Protein AF-A0A268TPX5-F1 (afdb_monomer_lite)

pLDDT: mean 84.54, std 15.53, range [36.03, 97.19]

Structure (mmCIF, N/CA/C/O backbone):
data_AF-A0A268TPX5-F1
#
_entry.id   AF-A0A268TPX5-F1
#
loop_
_atom_site.group_PDB
_atom_site.id
_atom_site.type_symbol
_atom_site.label_atom_id
_atom_site.label_alt_id
_atom_site.label_comp_id
_atom_site.label_asym_id
_atom_site.label_entity_id
_atom_site.label_seq_id
_atom_site.pdbx_PDB_ins_code
_atom_site.Cartn_x
_atom_site.Cartn_y
_atom_site.Cartn_z
_atom_site.occupancy
_atom_site.B_iso_or_equiv
_atom_site.auth_seq_id
_atom_site.auth_comp_id
_atom_site.auth_asym_id
_atom_site.auth_atom_id
_atom_site.pdbx_PDB_model_num
ATOM 1 N N . MET A 1 1 ? -22.775 2.392 14.357 1.00 42.84 1 MET A N 1
ATOM 2 C CA . MET A 1 1 ? -21.943 1.410 13.628 1.00 42.84 1 MET A CA 1
ATOM 3 C C . MET A 1 1 ? -21.521 2.050 12.320 1.00 42.84 1 MET A C 1
ATOM 5 O O . MET A 1 1 ? -22.394 2.482 11.580 1.00 42.84 1 MET A O 1
ATOM 9 N N . ARG A 1 2 ? -20.221 2.232 12.068 1.00 52.31 2 ARG A N 1
ATOM 10 C CA . ARG A 1 2 ? -19.768 2.759 10.774 1.00 52.31 2 ARG A CA 1
ATOM 11 C C . ARG A 1 2 ? -19.809 1.595 9.787 1.00 52.31 2 ARG A C 1
ATOM 13 O O . ARG A 1 2 ? -19.215 0.559 10.074 1.00 52.31 2 ARG A O 1
ATOM 20 N N . ASN A 1 3 ? -20.566 1.743 8.702 1.00 58.50 3 ASN A N 1
ATOM 21 C CA . ASN A 1 3 ? -20.645 0.729 7.654 1.00 58.50 3 ASN A CA 1
ATOM 22 C C . ASN A 1 3 ? -19.233 0.387 7.160 1.00 58.50 3 ASN A C 1
ATOM 24 O O . ASN A 1 3 ? -18.378 1.271 7.054 1.00 58.50 3 ASN A O 1
ATOM 28 N N . LYS A 1 4 ? -18.999 -0.904 6.909 1.00 73.12 4 LYS A N 1
ATOM 29 C CA . LYS A 1 4 ? -17.770 -1.431 6.305 1.00 73.12 4 LYS A CA 1
ATOM 30 C C . LYS A 1 4 ? -17.445 -0.595 5.060 1.00 73.12 4 LYS A C 1
ATOM 32 O O . LYS A 1 4 ? -18.349 -0.328 4.269 1.00 73.12 4 LYS A O 1
ATOM 37 N N . LEU A 1 5 ? -16.194 -0.146 4.919 1.00 83.19 5 LEU A N 1
ATOM 38 C CA . LEU A 1 5 ? -15.780 0.626 3.744 1.00 83.19 5 LEU A CA 1
ATOM 39 C C . LEU A 1 5 ? -16.089 -0.158 2.468 1.00 83.19 5 LEU A C 1
ATOM 41 O O . LEU A 1 5 ? -15.868 -1.369 2.400 1.00 83.19 5 LEU A O 1
ATOM 45 N N . THR A 1 6 ? -16.545 0.544 1.441 1.00 89.38 6 THR A N 1
ATOM 46 C CA . THR A 1 6 ? -16.655 -0.014 0.096 1.00 89.38 6 THR A CA 1
ATOM 47 C C . THR A 1 6 ? -15.265 -0.309 -0.471 1.00 89.38 6 THR A C 1
ATOM 49 O O . THR A 1 6 ? -14.270 0.321 -0.099 1.00 89.38 6 THR A O 1
ATOM 52 N N . LYS A 1 7 ? -15.187 -1.229 -1.441 1.00 88.06 7 LYS A N 1
ATOM 53 C CA . LYS A 1 7 ? -13.925 -1.541 -2.137 1.00 88.06 7 LYS A CA 1
ATOM 54 C C . LYS A 1 7 ? -13.256 -0.284 -2.708 1.00 88.06 7 LYS A C 1
ATOM 56 O O . LYS A 1 7 ? -12.045 -0.124 -2.598 1.00 88.06 7 LYS A O 1
ATOM 61 N N . GLN A 1 8 ? -14.047 0.633 -3.265 1.00 90.69 8 GLN A N 1
ATOM 62 C CA . GLN A 1 8 ? -13.551 1.873 -3.861 1.00 90.69 8 GLN A CA 1
ATOM 63 C C . GLN A 1 8 ? -12.979 2.844 -2.819 1.00 90.69 8 GLN A C 1
ATOM 65 O O . GLN A 1 8 ? -11.975 3.512 -3.081 1.00 90.69 8 GLN A O 1
ATOM 70 N N . GLU A 1 9 ? -13.575 2.915 -1.628 1.00 92.25 9 GLU A N 1
ATOM 71 C CA . GLU A 1 9 ? -13.051 3.730 -0.530 1.00 92.25 9 GLU A CA 1
ATOM 72 C C . GLU A 1 9 ? -11.739 3.162 0.015 1.00 92.25 9 GLU A C 1
ATOM 74 O O . GLU A 1 9 ? -10.800 3.926 0.256 1.00 92.25 9 GLU A O 1
ATOM 79 N N . VAL A 1 10 ? -11.641 1.835 0.158 1.00 93.31 10 VAL A N 1
ATOM 80 C CA . VAL A 1 10 ? -10.389 1.167 0.547 1.00 93.31 10 VAL A CA 1
ATOM 81 C C . VAL A 1 10 ? -9.306 1.453 -0.487 1.00 93.31 10 VAL A C 1
ATOM 83 O O . VAL A 1 10 ? -8.247 1.967 -0.132 1.00 93.31 10 VAL A O 1
ATOM 86 N N . TYR A 1 11 ? -9.602 1.232 -1.768 1.00 93.94 11 TYR A N 1
ATOM 87 C CA . TYR A 1 11 ? -8.684 1.493 -2.875 1.00 93.94 11 TYR A CA 1
ATOM 88 C C . TYR A 1 11 ? -8.187 2.944 -2.877 1.00 93.94 11 TYR A C 1
ATOM 90 O O . TYR A 1 11 ? -6.985 3.212 -2.872 1.00 93.94 11 TYR A O 1
ATOM 98 N N . SER A 1 12 ? -9.110 3.903 -2.774 1.00 94.69 12 SER A N 1
ATOM 99 C CA . SER A 1 12 ? -8.788 5.333 -2.709 1.00 94.69 12 SER A CA 1
ATOM 100 C C . SER A 1 12 ? -7.926 5.686 -1.495 1.00 94.69 12 SER A C 1
ATOM 102 O O . SER A 1 12 ? -7.091 6.591 -1.564 1.00 94.69 12 SER A O 1
ATOM 104 N N . THR A 1 13 ? -8.117 4.993 -0.373 1.00 96.00 13 THR A N 1
ATOM 105 C CA . THR A 1 13 ? -7.321 5.192 0.843 1.00 96.00 13 THR A CA 1
ATOM 106 C C . THR A 1 13 ? -5.915 4.625 0.673 1.00 96.00 13 THR A C 1
ATOM 108 O O . THR A 1 13 ? -4.947 5.323 0.968 1.00 96.00 13 THR A O 1
ATOM 111 N N . LEU A 1 14 ? -5.776 3.434 0.090 1.00 96.12 14 LEU A N 1
ATOM 112 C CA . LEU A 1 14 ? -4.478 2.837 -0.225 1.00 96.12 14 LEU A CA 1
ATOM 113 C C . LEU A 1 14 ? -3.662 3.706 -1.197 1.00 96.12 14 LEU A C 1
ATOM 115 O O . LEU A 1 14 ? -2.477 3.928 -0.949 1.00 96.12 14 LEU A O 1
ATOM 119 N N . ILE A 1 15 ? -4.285 4.308 -2.222 1.00 96.69 15 ILE A N 1
ATOM 120 C CA . ILE A 1 15 ? -3.613 5.299 -3.090 1.00 96.69 15 ILE A CA 1
ATOM 121 C C . ILE A 1 15 ? -3.062 6.463 -2.259 1.00 96.69 15 ILE A C 1
ATOM 123 O O . ILE A 1 15 ? -1.919 6.882 -2.446 1.00 96.69 15 ILE A O 1
ATOM 127 N N . LYS A 1 16 ? -3.867 7.017 -1.343 1.00 97.19 16 LYS A N 1
ATOM 128 C CA . LYS A 1 16 ? -3.432 8.132 -0.486 1.00 97.19 16 LYS A CA 1
ATOM 129 C C . LYS A 1 16 ? -2.257 7.718 0.399 1.00 97.19 16 LYS A C 1
ATOM 131 O O . LYS A 1 16 ? -1.315 8.499 0.536 1.00 97.19 16 LYS A O 1
ATOM 136 N N . CYS A 1 17 ? -2.286 6.515 0.970 1.00 96.88 17 CYS A N 1
ATOM 137 C CA . CYS A 1 17 ? -1.185 5.976 1.766 1.00 96.88 17 CYS A CA 1
ATOM 138 C C . CYS A 1 17 ? 0.092 5.825 0.929 1.00 96.88 17 CYS A C 1
ATOM 140 O O . CYS A 1 17 ? 1.147 6.301 1.349 1.00 96.88 17 CYS A O 1
ATOM 142 N N . LEU A 1 18 ? -0.007 5.267 -0.281 1.00 96.75 18 LEU A N 1
ATOM 143 C CA . LEU A 1 18 ? 1.126 5.123 -1.195 1.00 96.75 18 LEU A CA 1
ATOM 144 C C . LEU A 1 18 ? 1.721 6.474 -1.587 1.00 96.75 18 LEU A C 1
ATOM 146 O O . LEU A 1 18 ? 2.922 6.671 -1.437 1.00 96.75 18 LEU A O 1
ATOM 150 N N . LYS A 1 19 ? 0.892 7.441 -1.991 1.00 96.94 19 LYS A N 1
ATOM 151 C CA . LYS A 1 19 ? 1.353 8.793 -2.343 1.00 96.94 19 LYS A CA 1
ATOM 152 C C . LYS A 1 19 ? 2.074 9.487 -1.184 1.00 96.94 19 LYS A C 1
ATOM 154 O O . LYS A 1 19 ? 3.083 10.150 -1.404 1.00 96.94 19 LYS A O 1
ATOM 159 N N . LYS A 1 20 ? 1.586 9.320 0.051 1.00 95.88 20 LYS A N 1
ATOM 160 C CA . LYS A 1 20 ? 2.235 9.854 1.263 1.00 95.88 20 LYS A CA 1
ATOM 161 C C . LYS A 1 20 ? 3.563 9.160 1.568 1.00 95.88 20 LYS A C 1
ATOM 163 O O . LYS A 1 20 ? 4.519 9.811 2.001 1.00 95.88 20 LYS A O 1
ATOM 168 N N . ALA A 1 21 ? 3.632 7.846 1.366 1.00 95.12 21 ALA A N 1
ATOM 169 C CA . ALA A 1 21 ? 4.843 7.072 1.587 1.00 95.12 21 ALA A CA 1
ATOM 170 C C . ALA A 1 21 ? 5.910 7.410 0.540 1.00 95.12 21 ALA A C 1
ATOM 172 O O . ALA A 1 21 ? 7.020 7.808 0.908 1.00 95.12 21 ALA A O 1
ATOM 173 N N . ASN A 1 22 ? 5.551 7.322 -0.741 1.00 95.44 22 ASN A N 1
ATOM 174 C CA . ASN A 1 22 ? 6.406 7.608 -1.882 1.00 95.44 22 ASN A CA 1
ATOM 175 C C . ASN A 1 22 ? 5.573 7.949 -3.135 1.00 95.44 22 ASN A C 1
ATOM 177 O O . ASN A 1 22 ? 5.085 7.069 -3.841 1.00 95.44 22 ASN A O 1
ATOM 181 N N . TYR A 1 23 ? 5.443 9.244 -3.433 1.00 95.06 23 TYR A N 1
ATOM 182 C CA . TYR A 1 23 ? 4.702 9.738 -4.599 1.00 95.06 23 TYR A CA 1
ATOM 183 C C . TYR A 1 23 ? 5.290 9.264 -5.938 1.00 95.06 23 TYR A C 1
ATOM 185 O O . TYR A 1 23 ? 4.545 9.024 -6.885 1.00 95.06 23 TYR A O 1
ATOM 193 N N . GLN A 1 24 ? 6.611 9.081 -6.010 1.00 95.06 24 GLN A N 1
ATOM 194 C CA . GLN A 1 24 ? 7.281 8.619 -7.223 1.00 95.06 24 GLN A CA 1
ATOM 195 C C . GLN A 1 24 ? 6.878 7.181 -7.569 1.00 95.06 24 GLN A C 1
ATOM 197 O O . GLN A 1 24 ? 6.597 6.894 -8.726 1.00 95.06 24 GLN A O 1
ATOM 202 N N . TRP A 1 25 ? 6.768 6.299 -6.570 1.00 94.50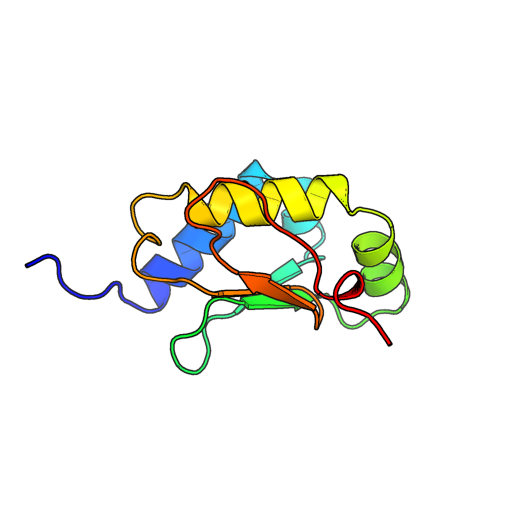 25 TRP A N 1
ATOM 203 C CA . TRP A 1 25 ? 6.312 4.921 -6.787 1.00 94.50 25 TRP A CA 1
ATOM 204 C C . TRP A 1 25 ? 4.888 4.842 -7.333 1.00 94.50 25 TRP A C 1
ATOM 206 O O . TRP A 1 25 ? 4.606 3.959 -8.131 1.00 94.50 25 TRP A O 1
ATOM 216 N N . TRP A 1 26 ? 4.009 5.761 -6.928 1.00 94.12 26 TRP A N 1
ATOM 217 C CA . TRP A 1 26 ? 2.673 5.863 -7.514 1.00 94.12 26 TRP A CA 1
ATOM 218 C C . TRP A 1 26 ? 2.727 6.319 -8.978 1.00 94.12 26 TRP A C 1
ATOM 220 O O . TRP A 1 26 ? 2.094 5.706 -9.827 1.00 94.12 26 TRP A O 1
ATOM 230 N N . ASN A 1 27 ? 3.478 7.382 -9.280 1.00 94.31 27 ASN A N 1
ATOM 231 C CA . ASN A 1 27 ? 3.543 7.930 -10.641 1.00 94.31 27 ASN A CA 1
ATOM 232 C C . ASN A 1 27 ? 4.191 6.980 -11.648 1.00 94.31 27 ASN A C 1
ATOM 234 O O . ASN A 1 27 ? 3.845 7.007 -12.820 1.00 94.31 27 ASN A O 1
ATOM 238 N N . GLU A 1 28 ? 5.157 6.186 -11.198 1.00 93.75 28 GLU A N 1
ATOM 239 C CA . GLU A 1 28 ? 5.841 5.187 -12.021 1.00 93.75 28 GLU A CA 1
ATOM 240 C C . GLU A 1 28 ? 5.101 3.843 -12.036 1.00 93.75 28 GLU A C 1
ATOM 242 O O . GLU A 1 28 ? 5.645 2.865 -12.540 1.00 93.75 28 GLU A O 1
ATOM 247 N N . GLU A 1 29 ? 3.909 3.779 -11.430 1.00 92.94 29 GLU A N 1
ATOM 248 C CA . GLU A 1 29 ? 3.095 2.563 -11.308 1.00 92.94 29 GLU A CA 1
ATOM 249 C C . GLU A 1 29 ? 3.872 1.382 -10.701 1.00 92.94 29 GLU A C 1
ATOM 251 O O . GLU A 1 29 ? 3.605 0.213 -10.965 1.00 92.94 29 GLU A O 1
ATOM 256 N N . LEU A 1 30 ? 4.854 1.685 -9.844 1.00 94.19 30 LEU A N 1
ATOM 257 C CA . LEU A 1 30 ? 5.730 0.686 -9.241 1.00 94.19 30 LEU A CA 1
ATOM 258 C C . LEU A 1 30 ? 4.963 -0.223 -8.280 1.00 94.19 30 LEU A C 1
ATOM 260 O O . LEU A 1 30 ? 5.255 -1.413 -8.197 1.00 94.19 30 LEU A O 1
ATOM 264 N N . LEU A 1 31 ? 4.019 0.365 -7.542 1.00 94.19 31 LEU A N 1
ATOM 265 C CA . LEU A 1 31 ? 3.042 -0.324 -6.711 1.00 94.19 31 LEU A CA 1
ATOM 266 C C . LEU A 1 31 ? 1.647 0.188 -7.064 1.00 94.19 31 LEU A C 1
ATOM 268 O O . LEU A 1 31 ? 1.422 1.398 -7.119 1.00 94.19 31 LEU A O 1
ATOM 272 N N . VAL A 1 32 ? 0.699 -0.726 -7.201 1.00 92.19 32 VAL A N 1
ATOM 273 C CA . VAL A 1 32 ? -0.715 -0.424 -7.417 1.00 92.19 32 VAL A CA 1
ATOM 274 C C . VAL A 1 32 ? -1.511 -1.087 -6.297 1.00 92.19 32 VAL A C 1
ATOM 276 O O . VAL A 1 32 ? -1.257 -2.255 -5.994 1.00 92.19 32 VAL A O 1
ATOM 279 N N . PRO A 1 33 ? -2.431 -0.370 -5.627 1.00 93.69 33 PRO A N 1
ATOM 280 C CA . PRO A 1 33 ? -3.312 -0.998 -4.657 1.00 93.69 33 PRO A CA 1
ATOM 281 C C . PRO A 1 33 ? -4.082 -2.151 -5.287 1.00 93.69 33 PRO A C 1
ATOM 283 O O . PRO A 1 33 ? -4.550 -2.045 -6.415 1.00 93.69 33 PRO A O 1
ATOM 286 N N . ASP A 1 34 ? -4.280 -3.207 -4.522 1.00 89.62 34 ASP A N 1
ATOM 287 C CA . ASP A 1 34 ? -5.253 -4.237 -4.827 1.00 89.62 34 ASP A CA 1
ATOM 288 C C . ASP A 1 34 ? -6.054 -4.550 -3.558 1.00 89.62 34 ASP A C 1
ATOM 290 O O . ASP A 1 34 ? -5.537 -4.544 -2.436 1.00 89.62 34 ASP A O 1
ATOM 294 N N . TYR A 1 35 ? -7.355 -4.750 -3.726 1.00 82.12 35 TYR A N 1
ATOM 295 C CA . TYR A 1 35 ? -8.271 -5.075 -2.638 1.00 82.12 35 TYR A CA 1
ATOM 296 C C . TYR A 1 35 ? -9.153 -6.246 -3.061 1.00 82.12 35 TYR A C 1
ATOM 298 O O . TYR A 1 35 ? -10.355 -6.1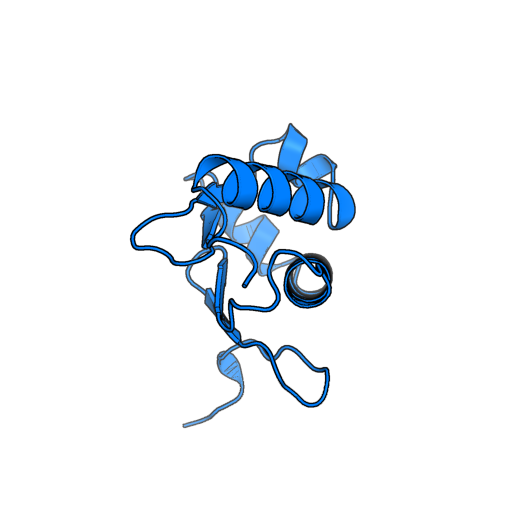14 -3.326 1.00 82.12 35 TYR A O 1
ATOM 306 N N . THR A 1 36 ? -8.511 -7.407 -3.134 1.00 76.19 36 THR A N 1
ATOM 307 C CA . THR A 1 36 ? -9.140 -8.683 -3.466 1.00 76.19 36 THR A CA 1
ATOM 308 C C 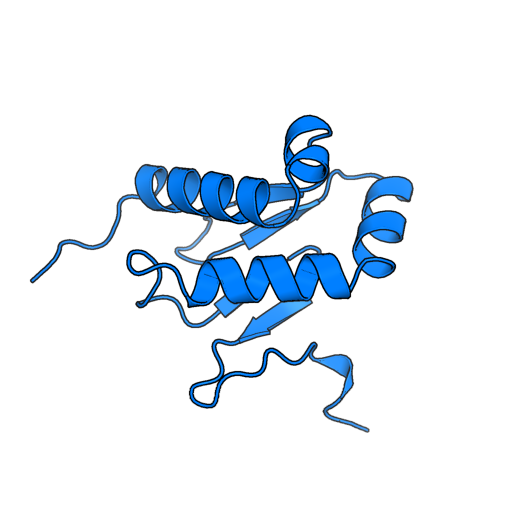. THR A 1 36 ? -9.430 -9.463 -2.182 1.00 76.19 36 THR A C 1
ATOM 310 O O . THR A 1 36 ? -8.679 -9.391 -1.213 1.00 76.19 36 THR A O 1
ATOM 313 N N . ASN A 1 37 ? -10.555 -10.188 -2.141 1.00 75.00 37 ASN A N 1
ATOM 314 C CA . ASN A 1 37 ? -10.958 -11.033 -1.001 1.00 75.00 37 ASN A CA 1
ATOM 315 C C . ASN A 1 37 ? -10.976 -10.324 0.366 1.00 75.00 37 ASN A C 1
ATOM 317 O O . ASN A 1 37 ? -10.723 -10.940 1.393 1.00 75.00 37 ASN A O 1
ATOM 321 N N . GLU A 1 38 ? -11.293 -9.029 0.371 1.00 81.25 38 GLU A N 1
ATOM 322 C CA . GLU A 1 38 ? -11.353 -8.189 1.573 1.00 81.25 38 GLU A CA 1
ATOM 323 C C . GLU A 1 38 ? -10.010 -7.944 2.282 1.00 81.25 38 GLU A C 1
ATOM 325 O O . GLU A 1 38 ? -9.979 -7.490 3.428 1.00 81.25 38 GLU A O 1
ATOM 330 N N . VAL A 1 39 ? -8.899 -8.163 1.581 1.00 88.44 39 VAL A N 1
ATOM 331 C CA . VAL A 1 39 ? -7.539 -8.020 2.104 1.00 88.44 39 VAL A CA 1
ATOM 332 C C . VAL A 1 39 ? -6.848 -6.804 1.489 1.00 88.44 39 VAL A C 1
ATOM 334 O O . VAL A 1 39 ? -6.933 -6.576 0.284 1.00 88.44 39 VAL A O 1
ATOM 337 N N . LEU A 1 40 ? -6.133 -6.020 2.306 1.00 93.88 40 LEU A N 1
ATOM 338 C CA . LEU A 1 40 ? -5.316 -4.910 1.810 1.00 93.88 40 LEU A CA 1
ATOM 339 C C . LEU A 1 40 ? -4.084 -5.450 1.087 1.00 93.88 40 LEU A C 1
ATOM 341 O O . LEU A 1 40 ? -3.322 -6.231 1.662 1.00 93.88 40 LEU A O 1
ATOM 345 N N . SER A 1 41 ? -3.828 -4.987 -0.132 1.00 94.69 41 SER A N 1
ATOM 346 C CA . SER A 1 41 ? -2.619 -5.375 -0.845 1.00 94.69 41 SER A CA 1
ATOM 347 C C . SER A 1 41 ? -2.086 -4.297 -1.784 1.00 94.69 41 SER A C 1
ATOM 349 O O . SER A 1 41 ? -2.781 -3.343 -2.135 1.00 94.69 41 SER A O 1
ATOM 351 N N . PHE A 1 42 ? -0.818 -4.439 -2.158 1.00 94.69 42 PHE A N 1
ATOM 352 C CA . PHE A 1 42 ? -0.174 -3.718 -3.244 1.00 94.69 42 PHE A CA 1
ATOM 353 C C . PHE A 1 42 ? 0.547 -4.708 -4.151 1.00 94.69 42 PHE A C 1
ATOM 355 O O . PHE A 1 42 ? 1.441 -5.442 -3.710 1.00 94.69 42 PHE A O 1
ATOM 362 N N . LEU A 1 43 ? 0.183 -4.675 -5.427 1.00 91.06 43 LEU A N 1
ATOM 363 C CA . LEU A 1 43 ? 0.858 -5.406 -6.486 1.00 91.06 43 LEU A CA 1
ATOM 364 C C . LEU A 1 43 ? 1.983 -4.543 -7.039 1.00 91.06 43 LEU A C 1
ATOM 366 O O . LEU A 1 43 ? 1.810 -3.344 -7.255 1.00 91.06 43 LEU A O 1
ATOM 370 N N . SER A 1 44 ? 3.144 -5.146 -7.250 1.00 91.44 44 SER A N 1
ATOM 371 C CA . SER A 1 44 ? 4.238 -4.497 -7.958 1.00 91.44 44 SER A CA 1
ATOM 372 C C . SER A 1 44 ? 4.040 -4.593 -9.463 1.00 91.44 44 SER A C 1
ATOM 374 O O . SER A 1 44 ? 3.495 -5.587 -9.941 1.00 91.44 44 SER A O 1
ATOM 376 N N . ALA A 1 45 ? 4.567 -3.624 -10.210 1.00 90.06 45 ALA A N 1
ATOM 377 C CA . ALA A 1 45 ? 4.760 -3.802 -11.646 1.00 90.06 45 ALA A CA 1
ATOM 378 C C . ALA A 1 45 ? 5.530 -5.109 -11.914 1.00 90.06 45 ALA A C 1
ATOM 380 O O . ALA A 1 45 ? 6.530 -5.382 -11.243 1.00 90.06 45 ALA A O 1
ATOM 381 N N . ASP A 1 46 ? 5.077 -5.896 -12.892 1.00 85.56 46 ASP A N 1
ATOM 382 C CA . ASP A 1 46 ? 5.640 -7.211 -13.226 1.00 85.56 46 ASP A CA 1
ATOM 383 C C . ASP A 1 46 ? 6.957 -7.070 -14.005 1.00 85.56 46 ASP A C 1
ATOM 385 O O . ASP A 1 46 ? 7.061 -7.306 -15.208 1.00 85.56 46 ASP A O 1
ATOM 389 N N . THR A 1 47 ? 7.981 -6.558 -13.321 1.00 88.69 47 THR A N 1
ATOM 390 C CA . THR A 1 47 ? 9.324 -6.397 -13.871 1.00 88.69 47 THR A CA 1
ATOM 391 C C . THR A 1 47 ? 10.377 -6.699 -12.813 1.00 88.69 47 THR A C 1
ATOM 393 O O . THR A 1 47 ? 10.280 -6.296 -11.651 1.00 88.69 47 THR A O 1
ATOM 396 N N . ILE A 1 48 ? 11.476 -7.329 -13.237 1.00 86.25 48 ILE A N 1
ATOM 397 C CA . ILE A 1 48 ? 12.639 -7.588 -12.371 1.00 86.25 48 ILE A CA 1
ATOM 398 C C . ILE A 1 48 ? 13.166 -6.282 -11.752 1.00 86.25 48 ILE A C 1
ATOM 400 O O . ILE A 1 48 ? 13.613 -6.268 -10.602 1.00 86.25 48 ILE A O 1
ATOM 404 N N . TYR A 1 49 ? 13.120 -5.179 -12.505 1.00 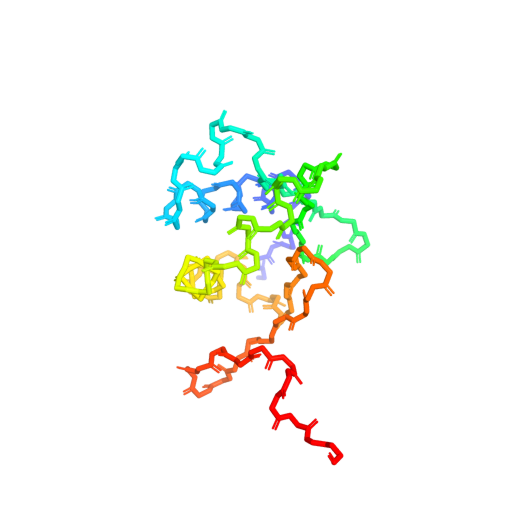89.12 49 TYR A N 1
ATOM 405 C CA . TYR A 1 49 ? 13.520 -3.861 -12.021 1.00 89.12 49 TYR A CA 1
ATOM 406 C C . TYR A 1 49 ? 12.649 -3.397 -10.847 1.00 89.12 49 TYR A C 1
ATOM 408 O O . TYR A 1 49 ? 13.193 -2.989 -9.817 1.00 89.12 49 TYR A O 1
ATOM 416 N N . ALA A 1 50 ? 11.324 -3.512 -10.968 1.00 88.44 50 ALA A N 1
ATOM 417 C CA . ALA A 1 50 ? 10.398 -3.108 -9.920 1.00 88.44 50 ALA A CA 1
ATOM 418 C C . ALA A 1 50 ? 10.608 -3.912 -8.636 1.00 88.44 50 ALA A C 1
ATOM 420 O O . ALA A 1 50 ? 10.833 -3.324 -7.574 1.00 88.44 50 ALA A O 1
ATOM 421 N N . HIS A 1 51 ? 10.670 -5.241 -8.743 1.00 86.62 51 HIS A N 1
ATOM 422 C CA . HIS A 1 51 ? 10.921 -6.112 -7.594 1.00 86.62 51 HIS A CA 1
ATOM 423 C C . HIS A 1 51 ? 12.258 -5.802 -6.904 1.00 86.62 51 HIS A C 1
ATOM 425 O O . HIS A 1 51 ? 12.320 -5.730 -5.676 1.00 86.62 51 HIS A O 1
ATOM 431 N N . LYS A 1 52 ? 13.339 -5.566 -7.668 1.00 88.75 52 LYS A N 1
ATOM 432 C CA . LYS A 1 52 ? 14.652 -5.183 -7.111 1.00 88.75 52 LYS A CA 1
ATOM 433 C C . LYS A 1 52 ? 14.621 -3.824 -6.422 1.00 88.75 52 LYS A C 1
ATOM 435 O O . LYS A 1 52 ? 15.301 -3.629 -5.417 1.00 88.75 52 LYS A O 1
ATOM 440 N N . ARG A 1 53 ? 13.884 -2.861 -6.970 1.00 91.69 53 ARG A N 1
ATOM 441 C CA . ARG A 1 53 ? 13.786 -1.520 -6.392 1.00 91.69 53 ARG A CA 1
ATOM 442 C C . ARG A 1 53 ? 12.985 -1.533 -5.097 1.00 91.69 53 ARG A C 1
ATOM 444 O O . ARG A 1 53 ? 13.419 -0.912 -4.129 1.00 91.69 53 ARG A O 1
ATOM 451 N N . ILE A 1 54 ? 11.881 -2.275 -5.059 1.00 90.44 54 ILE A N 1
ATOM 452 C CA . ILE A 1 54 ? 11.061 -2.447 -3.858 1.00 90.44 54 ILE A CA 1
ATOM 453 C C . ILE A 1 54 ? 11.859 -3.156 -2.760 1.00 90.44 54 ILE A C 1
ATOM 455 O O . ILE A 1 54 ? 11.974 -2.619 -1.661 1.00 90.44 54 ILE A O 1
ATOM 459 N N . SER A 1 55 ? 12.492 -4.295 -3.068 1.00 86.00 55 SER A N 1
ATOM 460 C CA . SER A 1 55 ? 13.235 -5.088 -2.074 1.00 86.00 55 SER A CA 1
ATOM 461 C C . SER A 1 55 ? 14.440 -4.361 -1.472 1.00 86.00 55 SER A C 1
ATOM 463 O O . SER A 1 55 ? 14.830 -4.627 -0.339 1.00 86.00 55 SER A O 1
ATOM 465 N N . ARG A 1 56 ? 15.025 -3.401 -2.198 1.00 89.38 56 ARG A N 1
ATOM 466 C CA . ARG A 1 56 ? 16.114 -2.544 -1.696 1.00 89.38 56 ARG A CA 1
ATOM 467 C C . ARG A 1 56 ? 15.629 -1.334 -0.894 1.00 89.38 56 ARG A C 1
ATOM 469 O O . ARG A 1 56 ? 16.450 -0.633 -0.309 1.00 89.38 56 ARG A O 1
ATOM 476 N N . SER A 1 57 ? 14.325 -1.073 -0.857 1.00 91.56 57 SER A N 1
ATOM 477 C CA . SER A 1 57 ? 13.743 0.158 -0.307 1.00 91.56 57 SER A CA 1
ATOM 478 C C . SER A 1 57 ? 12.963 -0.083 0.988 1.00 91.56 57 SER A C 1
ATOM 480 O O . SER A 1 57 ? 11.858 0.436 1.154 1.00 91.56 57 SER A O 1
ATOM 482 N N . GLN A 1 58 ? 13.547 -0.827 1.936 1.00 89.94 58 GLN A N 1
ATOM 483 C CA . GLN A 1 58 ? 12.882 -1.192 3.197 1.00 89.94 58 GLN A CA 1
ATOM 484 C C . GLN A 1 58 ? 12.309 0.024 3.942 1.00 89.94 58 GLN A C 1
ATOM 486 O O . GLN A 1 58 ? 11.150 0.017 4.327 1.00 89.94 58 GLN A O 1
ATOM 491 N N . LYS A 1 59 ? 13.057 1.134 4.027 1.00 90.81 59 LYS A N 1
ATOM 492 C CA . LYS A 1 59 ? 12.577 2.375 4.668 1.00 90.81 59 LYS A CA 1
ATOM 493 C C . LYS A 1 59 ? 11.288 2.922 4.041 1.00 90.81 59 LYS A C 1
ATOM 495 O O . LYS A 1 59 ? 10.452 3.498 4.735 1.00 90.81 59 LYS A O 1
ATOM 500 N N . THR A 1 60 ? 11.135 2.792 2.723 1.00 93.31 60 THR A N 1
ATOM 501 C CA . THR A 1 60 ? 9.923 3.221 2.015 1.00 93.31 60 THR A CA 1
ATOM 502 C C . THR A 1 60 ? 8.757 2.292 2.319 1.00 93.31 60 THR A C 1
ATOM 504 O O . THR A 1 60 ? 7.646 2.773 2.539 1.00 93.31 60 THR A O 1
ATOM 507 N N . ILE A 1 61 ? 9.016 0.987 2.370 1.00 94.12 61 ILE A N 1
ATOM 508 C CA . ILE A 1 61 ? 8.029 -0.021 2.751 1.00 94.12 61 ILE A CA 1
ATOM 509 C C . ILE A 1 61 ? 7.563 0.191 4.191 1.00 94.12 61 ILE A C 1
ATOM 511 O O . ILE A 1 61 ? 6.363 0.316 4.415 1.00 94.12 61 ILE A O 1
ATOM 515 N N . ASP A 1 62 ? 8.477 0.365 5.142 1.00 91.69 62 ASP A N 1
ATOM 516 C CA . ASP A 1 62 ? 8.138 0.620 6.546 1.00 91.69 62 ASP A CA 1
ATOM 517 C C . ASP A 1 62 ? 7.268 1.877 6.681 1.00 91.69 62 ASP A C 1
ATOM 519 O O . ASP A 1 62 ? 6.261 1.890 7.393 1.00 91.69 62 ASP A O 1
ATOM 523 N N . LYS A 1 63 ? 7.608 2.938 5.935 1.00 94.25 63 LYS A N 1
ATOM 524 C CA . LYS A 1 63 ? 6.805 4.164 5.873 1.00 94.25 63 LYS A CA 1
ATOM 525 C C . LYS A 1 63 ? 5.413 3.907 5.289 1.00 94.25 63 LYS A C 1
ATOM 527 O O . LYS A 1 63 ? 4.439 4.462 5.802 1.00 94.25 63 LYS A O 1
ATOM 532 N N . LEU A 1 64 ? 5.300 3.098 4.235 1.00 95.62 64 LEU A N 1
ATOM 533 C CA . LEU A 1 64 ? 4.021 2.724 3.632 1.00 95.62 64 LEU A CA 1
ATOM 534 C C . LEU A 1 64 ? 3.153 1.951 4.621 1.00 95.62 64 LEU A C 1
ATOM 536 O O . LEU A 1 64 ? 2.029 2.374 4.890 1.00 95.62 64 LEU A O 1
ATOM 540 N N . VAL A 1 65 ? 3.688 0.893 5.226 1.00 94.69 65 VAL A N 1
ATOM 541 C CA . VAL A 1 65 ? 2.961 0.077 6.203 1.00 94.69 65 VAL A CA 1
ATOM 542 C C . VAL A 1 65 ? 2.522 0.924 7.399 1.00 94.69 65 VAL A C 1
ATOM 544 O O . VAL A 1 65 ? 1.350 0.895 7.777 1.00 94.69 65 VAL A O 1
ATOM 547 N N . LYS A 1 66 ? 3.411 1.766 7.939 1.00 93.50 66 LYS A N 1
ATOM 548 C CA . LYS A 1 66 ? 3.066 2.705 9.016 1.00 93.50 66 LYS A CA 1
ATOM 549 C C . LYS A 1 66 ? 1.923 3.636 8.611 1.00 93.50 66 LYS A C 1
ATOM 551 O O . LYS A 1 66 ? 0.977 3.817 9.369 1.00 93.50 66 LYS A O 1
ATOM 556 N N . THR A 1 67 ? 1.977 4.194 7.403 1.00 94.56 67 THR A N 1
ATOM 557 C CA . THR A 1 67 ? 0.928 5.094 6.896 1.00 94.56 67 THR A CA 1
ATOM 558 C C . THR A 1 67 ? -0.421 4.383 6.760 1.00 94.56 67 THR A C 1
ATOM 560 O O . THR A 1 67 ? -1.454 4.996 7.010 1.00 94.56 67 THR A O 1
ATOM 563 N N . ILE A 1 68 ? -0.427 3.106 6.372 1.00 94.62 68 ILE A N 1
ATOM 564 C CA . ILE A 1 68 ? -1.641 2.286 6.254 1.00 94.62 68 ILE A CA 1
ATOM 565 C C . ILE A 1 68 ? -2.236 2.016 7.633 1.00 94.62 68 ILE A C 1
ATOM 567 O O . ILE A 1 68 ? -3.412 2.294 7.861 1.00 94.62 68 ILE A O 1
ATOM 571 N N . PHE A 1 69 ? -1.431 1.521 8.574 1.00 92.88 69 PHE A N 1
ATOM 572 C CA . PHE A 1 69 ? -1.943 1.144 9.889 1.00 92.88 69 PHE A CA 1
ATOM 573 C C . PHE A 1 69 ? -2.311 2.341 10.770 1.00 92.88 69 PHE A C 1
ATOM 575 O O . PHE A 1 69 ? -3.179 2.211 11.633 1.00 92.88 69 PHE A O 1
ATOM 582 N N . GLN A 1 70 ? -1.749 3.521 10.514 1.00 91.88 70 GLN A N 1
ATOM 583 C CA . GLN A 1 70 ? -2.154 4.761 11.179 1.00 91.88 70 GLN A CA 1
ATOM 584 C C . GLN A 1 70 ? -3.383 5.433 10.537 1.00 91.88 70 GLN A C 1
ATOM 586 O O . GLN A 1 70 ? -3.916 6.389 11.103 1.00 91.88 70 GLN A O 1
ATOM 591 N N . ASP A 1 71 ? -3.868 4.968 9.377 1.00 93.31 71 ASP A N 1
ATOM 592 C CA . ASP A 1 71 ? -5.065 5.545 8.763 1.00 93.31 71 ASP A CA 1
ATOM 593 C C . ASP A 1 71 ? -6.334 5.107 9.509 1.00 93.31 71 ASP A C 1
ATOM 595 O O . ASP A 1 71 ? -6.663 3.922 9.606 1.00 93.31 71 ASP A O 1
ATOM 599 N N . LYS A 1 72 ? -7.094 6.093 10.000 1.00 91.06 72 LYS A N 1
ATOM 600 C CA . LYS A 1 72 ? -8.328 5.883 10.772 1.00 91.06 72 LYS A CA 1
ATOM 601 C C . LYS A 1 72 ? -9.405 5.082 10.032 1.00 91.06 72 LYS A C 1
ATOM 603 O O . LYS A 1 72 ? -10.287 4.516 10.671 1.00 91.06 72 LYS A O 1
ATOM 608 N N . ASN A 1 73 ? -9.384 5.076 8.700 1.00 91.81 73 ASN A N 1
ATOM 609 C CA . ASN A 1 73 ? -10.361 4.342 7.901 1.00 91.81 73 ASN A CA 1
ATOM 610 C C . ASN A 1 73 ? -9.958 2.867 7.755 1.00 91.81 73 ASN A C 1
ATOM 612 O O . ASN A 1 73 ? -10.820 2.020 7.549 1.00 91.81 73 ASN A O 1
ATOM 616 N N . LEU A 1 74 ? -8.671 2.544 7.922 1.00 91.31 74 LEU A N 1
ATOM 617 C CA . LEU A 1 74 ? -8.137 1.190 7.778 1.00 91.31 74 LEU A CA 1
ATOM 618 C C . LEU A 1 74 ? -7.880 0.489 9.125 1.00 91.31 74 LEU A C 1
ATOM 620 O O . LEU A 1 74 ? -7.240 -0.559 9.158 1.00 91.31 74 LEU A O 1
ATOM 624 N N . LEU A 1 75 ? -8.389 1.032 10.238 1.00 87.75 75 LEU A N 1
ATOM 625 C CA . LEU A 1 75 ? -8.188 0.474 11.587 1.00 87.75 75 LEU A CA 1
ATOM 626 C C . LEU A 1 75 ? -8.692 -0.963 11.746 1.00 87.75 75 LEU A C 1
ATOM 628 O O . LEU A 1 75 ? -8.113 -1.715 12.517 1.00 87.75 75 LEU A O 1
ATOM 632 N N . ALA A 1 76 ? -9.734 -1.340 11.003 1.00 87.31 76 ALA A N 1
ATOM 633 C CA . ALA A 1 76 ? -10.296 -2.689 11.034 1.00 87.31 76 ALA A CA 1
ATOM 634 C C . ALA A 1 76 ? -9.420 -3.741 10.326 1.00 87.31 76 ALA A C 1
ATOM 636 O O . ALA A 1 76 ? -9.709 -4.928 10.428 1.00 87.31 76 ALA A O 1
ATOM 637 N N . TYR A 1 77 ? -8.383 -3.321 9.593 1.00 89.00 77 TYR A N 1
ATOM 638 C CA . TYR A 1 77 ? -7.481 -4.225 8.887 1.00 89.00 77 TYR A CA 1
ATOM 639 C C . TYR A 1 77 ? -6.193 -4.416 9.678 1.00 89.00 77 TYR A C 1
ATOM 641 O O . TYR A 1 77 ? -5.507 -3.449 10.032 1.00 89.00 77 TYR A O 1
ATOM 649 N N . GLU A 1 78 ? -5.856 -5.678 9.911 1.00 89.44 78 GLU A N 1
ATOM 650 C CA . GLU A 1 78 ? -4.669 -6.082 10.664 1.00 89.44 78 GLU A CA 1
ATOM 651 C C . GLU A 1 78 ? -3.506 -6.494 9.765 1.00 89.44 78 GLU A C 1
ATOM 653 O O . GLU A 1 78 ? -2.383 -6.597 10.238 1.00 89.44 78 GLU A O 1
ATOM 658 N N . ILE A 1 79 ? -3.751 -6.720 8.474 1.00 91.81 79 ILE A N 1
ATOM 659 C CA . ILE A 1 79 ? -2.757 -7.266 7.550 1.00 91.81 79 ILE A CA 1
ATOM 660 C C . ILE A 1 79 ? -2.732 -6.434 6.271 1.00 91.81 79 ILE A C 1
ATOM 662 O O . ILE A 1 79 ? -3.777 -5.996 5.783 1.00 91.81 79 ILE A O 1
ATOM 666 N N . VAL A 1 80 ? -1.537 -6.251 5.711 1.00 93.88 80 VAL A N 1
ATOM 667 C CA . VAL A 1 80 ? -1.347 -5.792 4.334 1.00 93.88 80 VAL A CA 1
ATOM 668 C C . VAL A 1 80 ? -0.287 -6.628 3.624 1.00 93.88 80 VAL A C 1
ATOM 670 O O . VAL A 1 80 ? 0.749 -6.955 4.203 1.00 93.88 80 VAL A O 1
ATOM 673 N N . PHE A 1 81 ? -0.543 -6.948 2.358 1.00 93.75 81 PHE A N 1
ATOM 674 C CA . PHE A 1 81 ? 0.389 -7.647 1.476 1.00 93.75 81 PHE A CA 1
ATOM 675 C C . PHE A 1 81 ? 1.082 -6.643 0.559 1.00 93.75 81 PHE A C 1
ATOM 677 O O . PHE A 1 81 ? 0.415 -5.844 -0.093 1.00 93.75 81 PHE A O 1
ATOM 684 N N . ILE A 1 82 ? 2.409 -6.654 0.479 1.00 92.19 82 ILE A N 1
ATOM 685 C CA . ILE A 1 82 ? 3.152 -5.758 -0.416 1.00 92.19 82 ILE A CA 1
ATOM 686 C C . ILE A 1 82 ? 4.239 -6.564 -1.104 1.00 92.19 82 ILE A C 1
ATOM 688 O O . ILE A 1 82 ? 5.135 -7.078 -0.440 1.00 92.19 82 ILE A O 1
ATOM 692 N N . ASN A 1 83 ? 4.175 -6.659 -2.436 1.00 87.50 83 ASN A N 1
ATOM 693 C CA . ASN A 1 83 ? 5.216 -7.311 -3.241 1.00 87.50 83 ASN A CA 1
ATOM 694 C C . ASN A 1 83 ? 5.559 -8.741 -2.749 1.00 87.50 83 ASN A C 1
ATOM 696 O O . ASN A 1 83 ? 6.724 -9.117 -2.649 1.00 87.50 83 ASN A O 1
ATOM 700 N N . GLY A 1 84 ? 4.534 -9.523 -2.394 1.00 84.69 84 GLY A N 1
ATOM 701 C CA . GLY A 1 84 ? 4.686 -10.899 -1.904 1.00 84.69 84 GLY A CA 1
ATOM 702 C C . GLY A 1 84 ? 5.074 -11.036 -0.427 1.00 84.69 84 GLY A C 1
ATOM 703 O O . GLY A 1 84 ? 5.146 -12.156 0.069 1.00 84.69 84 GLY A O 1
ATOM 704 N N . GLU A 1 85 ? 5.286 -9.932 0.294 1.00 88.94 85 GLU A N 1
ATOM 705 C CA . GLU A 1 85 ? 5.525 -9.942 1.739 1.00 88.94 85 GLU A CA 1
ATOM 706 C C . GLU A 1 85 ? 4.260 -9.579 2.524 1.00 88.94 85 GLU A C 1
ATOM 708 O O . GLU A 1 85 ? 3.418 -8.807 2.061 1.00 88.94 85 GLU A O 1
ATOM 713 N N . VAL A 1 86 ? 4.137 -10.141 3.729 1.00 91.50 86 VAL A N 1
ATOM 714 C CA . VAL A 1 86 ? 3.002 -9.931 4.636 1.00 91.50 86 VAL A CA 1
ATOM 715 C C . VAL A 1 86 ? 3.444 -9.062 5.803 1.00 91.50 86 VAL A C 1
ATOM 717 O O . VAL A 1 86 ? 4.439 -9.365 6.462 1.00 91.50 86 VAL A O 1
ATOM 720 N N . TYR A 1 87 ? 2.671 -8.020 6.090 1.00 91.69 87 TYR A N 1
ATOM 721 C CA . TYR A 1 87 ? 2.912 -7.117 7.208 1.00 91.69 87 TYR A CA 1
ATOM 722 C C . TYR A 1 87 ? 1.704 -7.093 8.130 1.00 91.69 87 TYR A C 1
ATOM 724 O O . TYR A 1 87 ? 0.567 -6.973 7.672 1.00 91.69 87 TYR A O 1
ATOM 732 N N . TRP A 1 88 ? 1.971 -7.163 9.430 1.00 89.81 88 TRP A N 1
ATOM 733 C CA . TRP A 1 88 ? 0.955 -7.211 10.474 1.00 89.81 88 TRP A CA 1
ATOM 734 C C . TRP A 1 88 ? 0.899 -5.893 11.237 1.00 89.81 88 TRP A C 1
ATOM 736 O O . TRP A 1 88 ? 1.926 -5.262 11.512 1.00 89.81 88 TRP A O 1
ATOM 746 N N . ARG A 1 89 ? -0.312 -5.489 11.612 1.00 85.12 89 ARG A N 1
ATOM 747 C CA . ARG A 1 89 ? -0.574 -4.403 12.546 1.00 85.12 89 ARG A CA 1
ATOM 748 C C . ARG A 1 89 ? -0.082 -4.864 13.907 1.00 85.12 89 ARG A C 1
ATOM 750 O O . ARG A 1 89 ? -0.733 -5.653 14.580 1.00 85.12 89 ARG A O 1
ATOM 757 N N . ASN A 1 90 ? 1.080 -4.376 14.311 1.00 71.88 90 ASN A N 1
ATOM 758 C CA . ASN A 1 90 ? 1.579 -4.630 15.649 1.00 71.88 90 ASN A CA 1
ATOM 759 C C . ASN A 1 90 ? 0.858 -3.695 16.641 1.00 71.88 90 ASN A C 1
ATOM 761 O O . ASN A 1 90 ? 0.947 -2.475 16.472 1.00 71.88 90 ASN A O 1
ATOM 765 N N . PRO A 1 91 ? 0.172 -4.212 17.676 1.00 57.50 91 PRO A N 1
ATOM 766 C CA . PRO A 1 91 ? -0.467 -3.380 18.697 1.00 57.50 91 PRO A CA 1
ATOM 767 C C . PRO A 1 91 ? 0.528 -2.554 19.535 1.00 57.50 91 PRO A C 1
ATOM 769 O 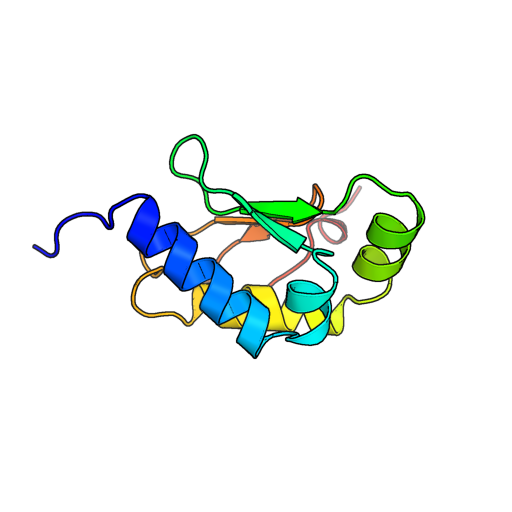O . PRO A 1 91 ? 0.104 -1.644 20.239 1.00 57.50 91 PRO A O 1
ATOM 772 N N . GLN A 1 92 ? 1.834 -2.840 19.449 1.00 52.69 92 GLN A N 1
ATOM 773 C CA . GLN A 1 92 ? 2.911 -2.142 20.167 1.00 52.69 92 GLN A CA 1
ATOM 774 C C . GLN A 1 92 ? 3.817 -1.285 19.259 1.00 52.69 92 GLN A C 1
ATOM 776 O O . GLN A 1 92 ? 4.883 -0.852 19.684 1.00 52.69 92 GLN A O 1
ATOM 781 N N . ASP A 1 93 ? 3.373 -0.980 18.035 1.00 52.09 93 ASP A N 1
ATOM 782 C CA . ASP A 1 93 ? 3.975 0.057 17.181 1.00 52.09 93 ASP A CA 1
ATOM 783 C C . ASP A 1 93 ? 5.359 -0.277 16.568 1.00 52.09 93 ASP A C 1
ATOM 785 O O . ASP A 1 93 ? 6.203 0.598 16.451 1.00 52.09 93 ASP A O 1
ATOM 789 N N . PHE A 1 94 ? 5.599 -1.506 16.080 1.00 51.22 94 PHE A N 1
ATOM 790 C CA . PHE A 1 94 ? 6.684 -1.782 15.112 1.00 51.22 94 PHE A CA 1
ATOM 791 C C . PHE A 1 94 ? 6.310 -2.877 1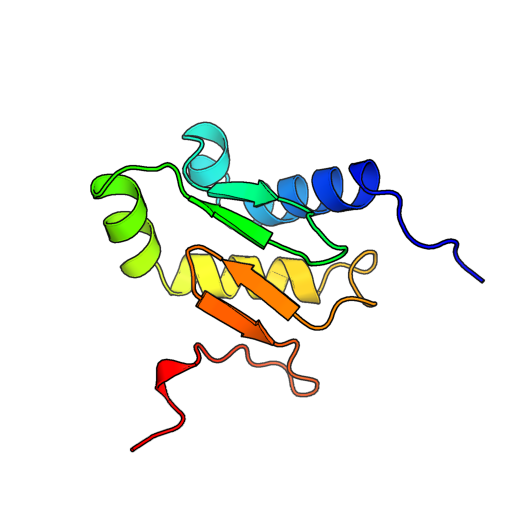4.100 1.00 51.22 94 PHE A C 1
ATOM 793 O O . PHE A 1 94 ? 5.980 -4.004 14.467 1.00 51.22 94 PHE A O 1
ATOM 800 N N . VAL A 1 95 ? 6.376 -2.532 12.813 1.00 53.50 95 VAL A N 1
ATOM 801 C CA . VAL A 1 95 ? 6.206 -3.438 11.667 1.00 53.50 95 VAL A CA 1
ATOM 802 C C . VAL A 1 95 ? 7.487 -4.259 11.512 1.00 53.50 95 VAL A C 1
ATOM 804 O O . VAL A 1 95 ? 8.554 -3.678 11.336 1.00 53.50 95 VAL A O 1
ATOM 807 N N . LEU A 1 96 ? 7.396 -5.589 11.560 1.00 50.78 96 LEU A N 1
ATOM 808 C CA . LEU A 1 96 ? 8.517 -6.482 11.256 1.00 50.78 96 LEU A CA 1
ATOM 809 C C . LEU A 1 96 ? 8.257 -7.196 9.920 1.00 50.78 96 LEU A C 1
ATOM 811 O O . LEU A 1 96 ? 7.186 -7.789 9.769 1.00 50.78 96 LEU A O 1
ATOM 815 N N . PRO A 1 97 ? 9.198 -7.184 8.956 1.00 53.38 97 PRO A N 1
ATOM 816 C CA . PRO A 1 97 ? 9.163 -8.131 7.848 1.00 53.38 97 PRO A CA 1
ATOM 817 C C . PRO A 1 97 ? 9.404 -9.549 8.392 1.00 53.38 97 PRO A C 1
ATOM 819 O O . PRO A 1 97 ? 10.268 -9.753 9.242 1.00 53.38 97 PRO A O 1
ATOM 822 N N . TYR A 1 98 ? 8.667 -10.541 7.885 1.00 50.19 98 TYR A N 1
ATOM 823 C CA . TYR A 1 98 ? 8.632 -11.937 8.371 1.00 50.19 98 TYR A CA 1
ATOM 824 C C . TYR A 1 98 ? 9.999 -12.671 8.418 1.00 50.19 98 TYR A C 1
ATOM 826 O O . TYR A 1 98 ? 10.097 -13.763 8.964 1.00 50.19 98 TYR A O 1
ATOM 834 N N . LYS A 1 99 ? 11.094 -12.086 7.912 1.00 50.59 99 LYS A N 1
ATOM 835 C CA . LYS A 1 99 ? 12.426 -12.721 7.884 1.00 50.59 99 LYS A CA 1
ATOM 836 C C . LYS A 1 99 ? 13.156 -12.830 9.235 1.00 50.59 99 LYS A C 1
ATOM 838 O O . LYS A 1 99 ? 14.273 -13.336 9.249 1.00 50.59 99 LYS A O 1
ATOM 843 N N . THR A 1 100 ? 12.584 -12.385 10.354 1.00 48.78 100 THR A N 1
ATOM 844 C CA . THR A 1 100 ? 13.236 -12.458 11.682 1.00 48.78 100 THR A CA 1
ATOM 845 C C . THR A 1 100 ? 12.646 -13.485 12.650 1.00 48.78 100 THR A C 1
ATOM 847 O O . THR A 1 100 ? 13.110 -13.561 13.785 1.00 48.78 100 THR A O 1
ATOM 850 N N . MET A 1 101 ? 11.690 -14.321 12.235 1.00 47.12 101 MET A N 1
ATOM 851 C CA . MET A 1 101 ? 11.285 -15.490 13.031 1.00 47.12 101 MET A CA 1
ATOM 852 C C . MET A 1 101 ? 11.929 -16.741 12.431 1.00 47.12 101 MET A C 1
ATOM 854 O O . MET A 1 101 ? 11.594 -17.150 11.325 1.00 47.12 101 MET A O 1
ATOM 858 N N . GLY A 1 102 ? 12.954 -17.238 13.122 1.00 47.81 102 GLY A N 1
ATOM 859 C CA . GLY A 1 102 ? 14.002 -18.085 12.566 1.00 47.81 102 GLY A CA 1
ATOM 860 C C . GLY A 1 102 ? 13.630 -19.515 12.175 1.00 47.81 102 GLY A C 1
ATOM 861 O O . GLY A 1 102 ? 12.593 -20.059 12.550 1.00 47.81 102 GLY A O 1
ATOM 862 N N . THR A 1 103 ? 14.596 -20.114 11.483 1.00 36.03 103 THR A N 1
ATOM 863 C CA . THR A 1 103 ? 15.136 -21.447 11.782 1.00 36.03 103 THR A CA 1
ATOM 864 C C . THR A 1 103 ? 16.627 -21.297 12.014 1.00 36.03 103 THR A C 1
ATOM 866 O O . THR A 1 103 ? 17.242 -20.587 11.183 1.00 36.03 103 THR A O 1
#

Radius of gyration: 13.44 Å; chains: 1; bounding box: 38×31×34 Å

Sequence (103 aa):
MRNKLTKQEVYSTLIKCLKKANYQWWNEELLVPDYTNEVLSFLSADTIYAHKRISRSQKTIDKLVKTIFQDKNLLAYEIVFINGEVYWRNPQDFVLPYKTMGT

Secondary structure (DSSP, 8-state):
-PPPPPHHHHHHHHHHHHHHH-HHHHHTTSEEEE--TT-EEEEEPSSHHHHHHHHT-HHHHHHHHHHHHT-TTSTT--EEEETTEEEE--TTS----GGGS--

Foldseek 3Di:
DPPQDDPVRLQVLLLVLLCQLPVVCVVVVQWHWDQPPNATEIDGDPDPVSLVVVVVPVSSVQSSVLSQCPDPNNVVHQWYYYHNWIWGNDPVDGTDTPCPPDD